Protein AF-A0ABD0PZJ0-F1 (afdb_monomer_lite)

InterPro domains:
  IPR013783 Immunoglobulin-like fold [G3DSA:2.60.40.10] (7-111)
  IPR032350 Nbr1, FW domain [PF16158] (21-98)
  IPR032350 Nbr1, FW domain [cd14947] (11-98)

Structure (mmCIF, N/CA/C/O backbone):
data_AF-A0ABD0PZJ0-F1
#
_entry.id   AF-A0ABD0PZJ0-F1
#
loop_
_atom_site.group_PDB
_atom_site.id
_atom_site.type_symbol
_atom_site.label_atom_id
_atom_site.label_alt_id
_atom_site.label_comp_id
_atom_site.label_asym_id
_atom_site.label_entity_id
_atom_site.label_seq_id
_atom_site.pdbx_PDB_ins_code
_atom_site.Cartn_x
_atom_site.Cartn_y
_atom_site.Cartn_z
_atom_site.occupancy
_atom_site.B_iso_or_equiv
_atom_site.auth_seq_id
_atom_site.auth_comp_id
_atom_site.auth_asym_id
_atom_site.auth_atom_id
_atom_site.pdbx_PDB_model_num
ATOM 1 N N . GLY A 1 1 ? 32.182 6.968 -39.275 1.00 39.25 1 GLY A N 1
ATOM 2 C CA . GLY A 1 1 ? 30.728 6.944 -39.004 1.00 39.25 1 GLY A CA 1
ATOM 3 C C . GLY A 1 1 ? 30.498 7.097 -37.513 1.00 39.25 1 GLY A C 1
ATOM 4 O O . GLY A 1 1 ? 31.386 6.687 -36.767 1.00 39.25 1 GLY A O 1
ATOM 5 N N . PRO A 1 2 ? 29.394 7.706 -37.049 1.00 55.69 2 PRO A N 1
ATOM 6 C CA . PRO A 1 2 ? 29.184 7.863 -35.620 1.00 55.69 2 PRO A CA 1
ATOM 7 C C . PRO A 1 2 ? 28.815 6.502 -35.025 1.00 55.69 2 PRO A C 1
ATOM 9 O O . PRO A 1 2 ? 27.953 5.791 -35.542 1.00 55.69 2 PRO A O 1
ATOM 12 N N . LYS A 1 3 ? 29.519 6.114 -33.960 1.00 43.84 3 LYS A N 1
ATOM 13 C CA . LYS A 1 3 ? 29.190 4.924 -33.179 1.00 43.84 3 LYS A CA 1
ATOM 14 C C . LYS A 1 3 ? 27.848 5.167 -32.498 1.00 43.84 3 LYS A C 1
ATOM 16 O O . LYS A 1 3 ? 27.752 6.013 -31.614 1.00 43.84 3 LYS A O 1
ATOM 21 N N . VAL A 1 4 ? 26.826 4.419 -32.903 1.00 52.38 4 VAL A N 1
ATOM 22 C CA . VAL A 1 4 ? 25.591 4.292 -32.129 1.00 52.38 4 VAL A CA 1
ATOM 23 C C . VAL A 1 4 ? 25.966 3.540 -30.858 1.00 52.38 4 VAL A C 1
ATOM 25 O O . VAL A 1 4 ? 26.135 2.323 -30.861 1.00 52.38 4 VAL A O 1
ATOM 28 N N . SER A 1 5 ? 26.200 4.290 -29.784 1.00 49.22 5 SER A N 1
ATOM 29 C CA . SER A 1 5 ? 26.346 3.720 -28.454 1.00 49.22 5 SER A CA 1
ATOM 30 C C . SER A 1 5 ? 24.977 3.196 -28.046 1.00 49.22 5 SER A C 1
ATOM 32 O O . SER A 1 5 ? 24.091 3.970 -27.690 1.00 49.22 5 SER A O 1
ATOM 34 N N . CYS A 1 6 ? 24.785 1.883 -28.150 1.00 51.50 6 CYS A N 1
ATOM 35 C CA . CYS A 1 6 ? 23.651 1.205 -27.547 1.00 51.50 6 CYS A CA 1
ATOM 36 C C . CYS A 1 6 ? 23.826 1.311 -26.032 1.00 51.50 6 CYS A C 1
ATOM 38 O O . CYS A 1 6 ? 24.522 0.504 -25.420 1.00 51.50 6 CYS A O 1
ATOM 40 N N . SER A 1 7 ? 23.262 2.359 -25.435 1.00 55.94 7 SER A N 1
ATOM 41 C CA . SER A 1 7 ? 23.153 2.469 -23.988 1.00 55.94 7 SER A CA 1
ATOM 42 C C . SER A 1 7 ? 22.344 1.272 -23.508 1.00 55.94 7 SER A C 1
ATOM 44 O O . SER A 1 7 ? 21.137 1.208 -23.739 1.00 55.94 7 SER A O 1
ATOM 46 N N . THR A 1 8 ? 23.009 0.299 -22.889 1.00 57.44 8 THR A N 1
ATOM 47 C CA . THR A 1 8 ? 22.350 -0.801 -22.189 1.00 57.44 8 THR A CA 1
ATOM 48 C C . THR A 1 8 ? 21.434 -0.183 -21.139 1.00 57.44 8 THR A C 1
ATOM 50 O O . THR A 1 8 ? 21.896 0.310 -20.111 1.00 57.44 8 THR A O 1
ATOM 53 N N . LEU A 1 9 ? 20.136 -0.135 -21.434 1.00 66.94 9 LEU A N 1
ATOM 54 C CA . LEU A 1 9 ? 19.111 0.343 -20.518 1.00 66.94 9 LEU A CA 1
ATOM 55 C C . LEU A 1 9 ? 19.038 -0.655 -19.361 1.00 66.94 9 LEU A C 1
ATOM 57 O O . LEU A 1 9 ? 18.393 -1.695 -19.462 1.00 66.94 9 LEU A O 1
ATOM 61 N N . VAL A 1 10 ? 19.758 -0.363 -18.276 1.00 75.19 10 VAL A N 1
ATOM 62 C CA . VAL A 1 10 ? 19.640 -1.114 -17.024 1.00 75.19 10 VAL A CA 1
ATOM 63 C C . VAL A 1 10 ? 18.200 -0.953 -16.536 1.00 75.19 10 VAL A C 1
ATOM 65 O O . VAL A 1 10 ? 17.748 0.189 -16.424 1.00 75.19 10 VAL A O 1
ATOM 68 N N . PRO A 1 11 ? 17.458 -2.041 -16.272 1.00 77.44 11 PRO A N 1
ATOM 69 C CA . PRO A 1 11 ? 16.099 -1.932 -15.767 1.00 77.44 11 PRO A CA 1
ATOM 70 C C . PRO A 1 11 ? 16.068 -1.166 -14.438 1.00 77.44 11 PRO A C 1
ATOM 72 O O . PRO A 1 11 ? 16.741 -1.536 -13.477 1.00 77.44 11 PRO A O 1
ATOM 75 N N . THR A 1 12 ? 15.273 -0.102 -14.386 1.00 85.19 12 THR A N 1
ATOM 76 C CA . THR A 1 12 ? 15.135 0.794 -13.237 1.00 85.19 12 THR A CA 1
ATOM 77 C C . THR A 1 12 ? 13.693 0.754 -12.756 1.00 85.19 12 THR A C 1
ATOM 79 O O . THR A 1 12 ? 12.768 1.097 -13.494 1.00 85.19 12 THR A O 1
ATOM 82 N N . MET A 1 13 ? 13.510 0.351 -11.499 1.00 87.88 13 MET A N 1
ATOM 83 C CA . MET A 1 13 ? 12.212 0.213 -10.838 1.00 87.88 13 MET A CA 1
ATOM 84 C C . MET A 1 13 ? 12.033 1.312 -9.792 1.00 87.88 13 MET A C 1
ATOM 86 O O . MET A 1 13 ? 12.205 1.077 -8.594 1.00 87.88 13 MET A O 1
ATOM 90 N N . THR A 1 14 ? 11.693 2.518 -10.243 1.00 91.38 14 THR A N 1
ATOM 91 C CA . THR A 1 14 ? 11.494 3.683 -9.371 1.00 91.38 14 THR A CA 1
ATOM 92 C C . THR A 1 14 ? 10.107 4.295 -9.538 1.00 91.38 14 THR A C 1
ATOM 94 O O . THR A 1 14 ? 9.510 4.271 -10.617 1.00 91.38 14 THR A O 1
ATOM 97 N N . ALA A 1 15 ? 9.599 4.868 -8.454 1.00 90.81 15 ALA A N 1
ATOM 98 C CA . ALA A 1 15 ? 8.370 5.641 -8.421 1.00 90.81 15 ALA A CA 1
ATOM 99 C C . ALA A 1 15 ? 8.586 6.939 -7.642 1.00 90.81 15 ALA A C 1
ATOM 101 O O . ALA A 1 15 ? 9.390 6.984 -6.715 1.00 90.81 15 ALA A O 1
ATOM 102 N N . LEU A 1 16 ? 7.829 7.974 -7.981 1.00 91.56 16 LEU A N 1
ATOM 103 C CA . LEU A 1 16 ? 7.704 9.200 -7.202 1.00 91.56 16 LEU A CA 1
ATOM 104 C C . LEU A 1 16 ? 6.351 9.184 -6.486 1.00 91.56 16 LEU A C 1
ATOM 106 O O . LEU A 1 16 ? 5.318 9.013 -7.137 1.00 91.56 16 LEU A O 1
ATOM 110 N N . PHE A 1 17 ? 6.352 9.348 -5.166 1.00 90.69 17 PHE A N 1
ATOM 111 C CA . PHE A 1 17 ? 5.133 9.582 -4.394 1.00 90.69 17 PHE A CA 1
ATOM 112 C C . PHE A 1 17 ? 4.620 10.998 -4.667 1.00 90.69 17 PHE A C 1
ATOM 114 O O . PHE A 1 17 ? 5.416 11.929 -4.696 1.00 90.69 17 PHE A O 1
ATOM 121 N N . LEU A 1 18 ? 3.320 11.155 -4.911 1.00 90.00 18 LEU A N 1
ATOM 122 C CA . LEU A 1 18 ? 2.719 12.443 -5.255 1.00 90.00 18 LEU A CA 1
ATOM 123 C C . LEU A 1 18 ? 1.739 12.940 -4.194 1.00 90.00 18 LEU A C 1
ATOM 125 O O . LEU A 1 18 ? 1.761 14.130 -3.903 1.00 90.00 18 LEU A O 1
ATOM 129 N N . ASP A 1 19 ? 0.856 12.079 -3.676 1.00 90.00 19 ASP A N 1
ATOM 130 C CA . ASP A 1 19 ? -0.249 12.490 -2.793 1.00 90.00 19 ASP A CA 1
ATOM 131 C C . ASP A 1 19 ? -0.953 11.295 -2.108 1.00 90.00 19 ASP A C 1
ATOM 133 O O . ASP A 1 19 ? -0.797 10.154 -2.550 1.00 90.00 19 ASP A O 1
ATOM 137 N N . GLU A 1 20 ? -1.780 11.544 -1.086 1.00 90.50 20 GLU A N 1
ATOM 138 C CA . GLU A 1 20 ? -2.639 10.564 -0.391 1.00 90.50 20 GLU A CA 1
ATOM 139 C C . GLU A 1 20 ? -3.887 11.214 0.250 1.00 90.50 20 GLU A C 1
ATOM 141 O O . GLU A 1 20 ? -3.867 12.390 0.591 1.00 90.50 20 GLU A O 1
ATOM 146 N N . ASN A 1 21 ? -4.987 10.468 0.451 1.00 88.38 21 ASN A N 1
ATOM 147 C CA . ASN A 1 21 ? -6.236 11.0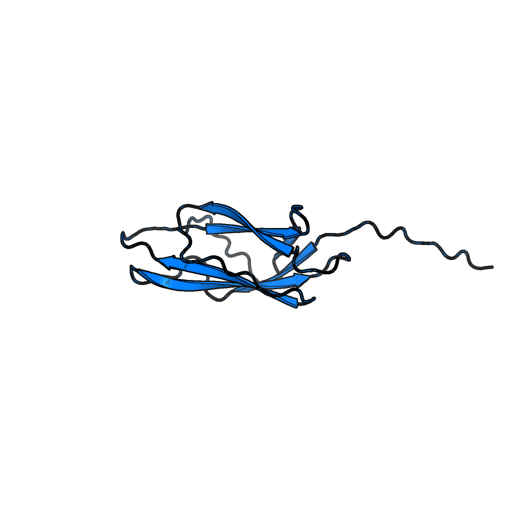32 1.015 1.00 88.38 21 ASN A CA 1
ATOM 148 C C . ASN A 1 21 ? -6.369 11.042 2.537 1.00 88.38 21 ASN A C 1
ATOM 150 O O . ASN A 1 21 ? -7.198 11.781 3.059 1.00 88.38 21 ASN A O 1
ATOM 154 N N . LEU A 1 22 ? -5.661 10.169 3.245 1.00 88.56 22 LEU A N 1
ATOM 155 C CA . LEU A 1 22 ? -5.818 10.004 4.691 1.00 88.56 22 LEU A CA 1
ATOM 156 C C . LEU A 1 22 ? -4.449 10.173 5.333 1.00 88.56 22 LEU A C 1
ATOM 158 O O . LEU A 1 22 ? -3.760 9.167 5.491 1.00 88.56 22 LEU A O 1
ATOM 162 N N . PRO A 1 23 ? -4.011 11.403 5.638 1.00 87.31 23 PRO A N 1
ATOM 163 C CA . PRO A 1 23 ? -2.720 11.630 6.271 1.00 87.31 23 PRO A CA 1
ATOM 164 C C . PRO A 1 23 ? -2.573 10.844 7.575 1.00 87.31 23 PRO A C 1
ATOM 166 O O . PRO A 1 23 ? -3.560 10.481 8.227 1.00 87.31 23 PRO A O 1
ATOM 169 N N . ASP A 1 24 ? -1.330 10.604 7.971 1.00 83.88 24 ASP A N 1
ATOM 170 C CA . ASP A 1 24 ? -1.037 9.918 9.223 1.00 83.88 24 ASP A CA 1
ATOM 171 C C . ASP A 1 24 ? -1.686 10.633 10.421 1.00 83.88 24 ASP A C 1
ATOM 173 O O . ASP A 1 24 ? -1.673 11.861 10.523 1.00 83.88 24 ASP A O 1
ATOM 177 N N . GLY A 1 25 ? -2.284 9.850 11.325 1.00 83.06 25 GLY A N 1
ATOM 178 C CA . GLY A 1 25 ? -3.026 10.362 12.482 1.00 83.06 25 GLY A CA 1
ATOM 179 C C . GLY A 1 25 ? -4.485 10.748 12.209 1.00 83.06 25 GLY A C 1
ATOM 180 O O . GLY A 1 25 ? -5.126 11.323 13.086 1.00 83.06 25 GLY A O 1
ATOM 181 N N . THR A 1 26 ? -5.033 10.440 11.027 1.00 88.69 26 THR A N 1
ATOM 182 C CA . THR A 1 26 ? -6.467 10.638 10.753 1.00 88.69 26 THR A CA 1
ATOM 183 C C . THR A 1 26 ? -7.332 9.823 11.723 1.00 88.69 26 THR A C 1
ATOM 185 O O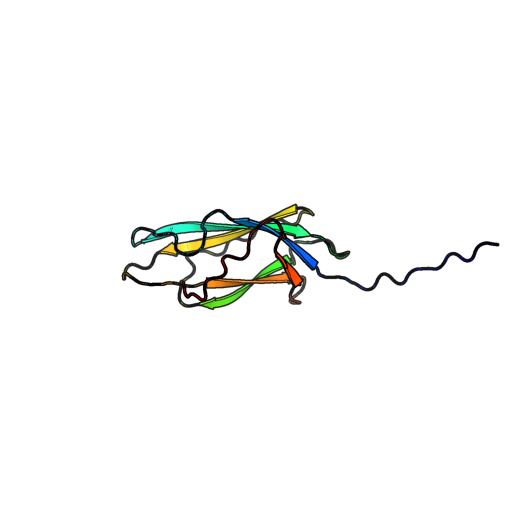 . THR A 1 26 ? -7.224 8.599 11.778 1.00 88.69 26 THR A O 1
ATOM 188 N N . CYS A 1 27 ? -8.231 10.495 12.448 1.00 91.19 27 CYS A N 1
ATOM 189 C CA . CYS A 1 27 ? -9.213 9.850 13.319 1.00 91.19 27 CYS A CA 1
ATOM 190 C C . CYS A 1 27 ? -10.414 9.348 12.507 1.00 91.19 27 CYS A C 1
ATOM 192 O O . CYS A 1 27 ? -10.997 10.102 11.728 1.00 91.19 27 CYS A O 1
ATOM 194 N N . LEU A 1 28 ? -10.810 8.093 12.723 1.00 91.12 28 LEU A N 1
ATOM 195 C CA . LEU A 1 28 ? -11.975 7.471 12.093 1.00 91.12 28 LEU A CA 1
ATOM 196 C C . LEU A 1 28 ? -12.873 6.855 13.164 1.00 91.12 28 LEU A C 1
ATOM 198 O O . LEU A 1 28 ? -12.382 6.357 14.176 1.00 91.12 28 LEU A O 1
ATOM 202 N N . GLU A 1 29 ? -14.183 6.858 12.927 1.00 93.06 29 GLU A N 1
ATOM 203 C CA . GLU A 1 29 ? -15.127 6.200 13.830 1.00 93.06 29 GLU A CA 1
ATOM 204 C C . GLU A 1 29 ? -14.972 4.667 13.772 1.00 93.06 29 GLU A C 1
ATOM 206 O O . GLU A 1 29 ? -14.683 4.117 12.697 1.00 93.06 29 GLU A O 1
ATOM 211 N N . PRO A 1 30 ? -15.196 3.946 14.886 1.00 92.19 30 PRO A N 1
ATOM 212 C CA . PRO A 1 30 ? -15.140 2.487 14.910 1.00 92.19 30 PRO A CA 1
ATOM 213 C C . PRO A 1 30 ? -16.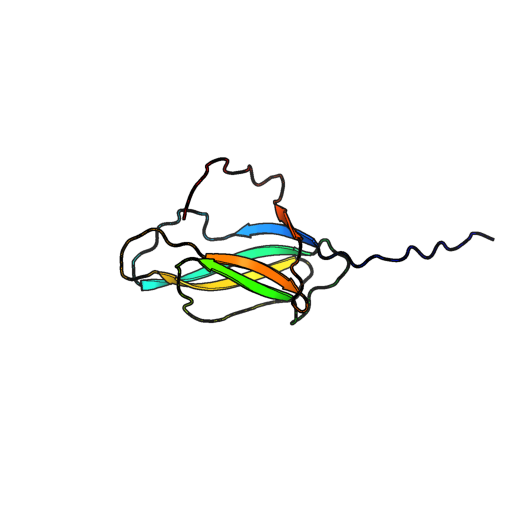053 1.837 13.858 1.00 92.19 30 PRO A C 1
ATOM 215 O O . PRO A 1 30 ? -17.208 2.219 13.692 1.00 92.19 30 PRO A O 1
ATOM 218 N N . GLY A 1 31 ? -15.548 0.835 13.133 1.00 88.75 31 GLY A N 1
ATOM 219 C CA . GLY A 1 31 ? -16.298 0.128 12.085 1.00 88.75 31 GLY A CA 1
ATOM 220 C C . GLY A 1 31 ? -16.399 0.859 10.738 1.00 88.75 31 GLY A C 1
ATOM 221 O O . GLY A 1 31 ? -16.949 0.300 9.784 1.00 88.75 31 GLY A O 1
ATOM 222 N N . THR A 1 32 ? -15.847 2.073 10.620 1.00 90.81 32 THR A N 1
ATOM 223 C CA . THR A 1 32 ? -15.838 2.841 9.365 1.00 90.81 32 THR A CA 1
ATOM 224 C C . THR A 1 32 ? -15.149 2.062 8.251 1.00 90.81 32 THR A C 1
ATOM 226 O O . THR A 1 32 ? -13.993 1.660 8.380 1.00 90.81 32 THR A O 1
ATOM 229 N N . LYS A 1 33 ? -15.830 1.887 7.116 1.00 91.00 33 LYS A N 1
ATOM 230 C CA . LYS A 1 33 ? -15.214 1.383 5.882 1.00 91.00 33 LYS A CA 1
ATOM 231 C C . LYS A 1 33 ? -14.574 2.546 5.140 1.00 91.00 33 LYS A C 1
ATOM 233 O O . LYS A 1 33 ? -15.241 3.545 4.884 1.00 91.00 33 LYS A O 1
ATOM 238 N N . PHE A 1 34 ? -13.311 2.411 4.761 1.00 88.19 34 PHE A N 1
ATOM 239 C CA . PHE A 1 34 ? -12.597 3.463 4.043 1.00 88.19 34 PHE A CA 1
ATOM 240 C C . PHE A 1 34 ? -11.626 2.895 3.012 1.00 88.19 34 PHE A C 1
ATOM 242 O O . PHE A 1 34 ? -11.208 1.739 3.087 1.00 88.19 34 PHE A O 1
ATOM 249 N N . ILE A 1 35 ? -11.258 3.725 2.037 1.00 90.00 35 ILE A N 1
ATOM 250 C CA . ILE A 1 35 ? -10.247 3.408 1.029 1.00 90.00 35 ILE A CA 1
ATOM 251 C C . ILE A 1 35 ? -9.063 4.336 1.264 1.00 90.00 35 ILE A C 1
ATOM 253 O O . ILE A 1 35 ? -9.197 5.550 1.123 1.00 90.00 35 ILE A O 1
ATOM 257 N N . LYS A 1 36 ? -7.903 3.773 1.597 1.00 89.50 36 LYS A N 1
ATOM 258 C CA . LYS A 1 36 ? -6.635 4.507 1.588 1.00 89.50 36 LYS A CA 1
ATOM 259 C C . LYS A 1 36 ? -6.085 4.471 0.171 1.00 89.50 36 LYS A C 1
ATOM 261 O O . LYS A 1 36 ? -6.037 3.395 -0.427 1.00 89.50 36 LYS A O 1
ATOM 266 N N . TYR A 1 37 ? -5.651 5.611 -0.353 1.00 87.94 37 TYR A N 1
ATOM 267 C CA . TYR A 1 37 ? -4.928 5.653 -1.616 1.00 87.94 37 TYR A CA 1
ATOM 268 C C . TYR A 1 37 ? -3.614 6.411 -1.513 1.00 87.94 37 TYR A C 1
ATOM 270 O O . TYR A 1 37 ? -3.450 7.307 -0.689 1.00 87.94 37 TYR A O 1
ATOM 278 N N . TRP A 1 38 ? -2.720 6.080 -2.438 1.00 89.25 38 TRP A N 1
ATOM 279 C CA . TRP A 1 38 ? -1.498 6.808 -2.721 1.00 89.25 38 TRP A CA 1
ATOM 280 C C . TRP A 1 38 ? -1.427 7.076 -4.220 1.00 89.25 38 TRP A C 1
ATOM 282 O O . TRP A 1 38 ? -1.543 6.166 -5.046 1.00 89.25 38 TRP A O 1
ATOM 292 N N . LYS A 1 39 ? -1.226 8.335 -4.584 1.00 89.38 39 LYS A N 1
ATOM 293 C CA . LYS A 1 39 ? -0.949 8.753 -5.952 1.00 89.38 39 LYS A CA 1
ATOM 294 C C . LYS A 1 39 ? 0.551 8.655 -6.177 1.00 89.38 39 LYS A C 1
ATOM 296 O O . LYS A 1 39 ? 1.336 9.234 -5.429 1.00 89.38 39 LYS A O 1
ATOM 301 N N . MET A 1 40 ? 0.955 7.921 -7.204 1.00 90.00 40 MET A N 1
ATOM 302 C CA . MET A 1 40 ? 2.360 7.703 -7.532 1.00 90.00 40 MET A CA 1
ATOM 303 C C . MET A 1 40 ? 2.594 7.859 -9.035 1.00 90.00 40 MET A C 1
ATOM 305 O O . MET A 1 40 ? 1.709 7.608 -9.855 1.00 90.00 40 MET A O 1
ATOM 309 N N . ARG A 1 41 ? 3.810 8.253 -9.410 1.00 89.75 41 ARG A N 1
ATOM 310 C CA . ARG A 1 41 ? 4.273 8.330 -10.799 1.00 89.75 41 ARG A CA 1
ATOM 311 C C . ARG A 1 41 ? 5.397 7.339 -11.031 1.00 89.75 41 ARG A C 1
ATOM 313 O O . ARG A 1 41 ? 6.361 7.327 -10.274 1.00 89.75 41 ARG A O 1
ATOM 320 N N . ASN A 1 42 ? 5.309 6.561 -12.100 1.00 91.06 42 ASN A N 1
ATOM 321 C CA . ASN A 1 42 ? 6.418 5.741 -12.557 1.00 91.06 42 ASN A CA 1
ATOM 322 C C . ASN A 1 42 ? 7.524 6.648 -13.114 1.00 91.06 42 ASN A C 1
ATOM 324 O O . ASN A 1 42 ? 7.298 7.409 -14.057 1.00 91.06 42 ASN A O 1
ATOM 328 N N . THR A 1 43 ? 8.706 6.580 -12.510 1.00 90.94 43 THR A N 1
ATOM 329 C CA . THR A 1 43 ? 9.912 7.298 -12.953 1.00 90.94 43 THR A CA 1
ATOM 330 C C . THR A 1 43 ? 10.990 6.346 -13.465 1.00 90.94 43 THR A C 1
ATOM 332 O O . THR A 1 43 ? 12.063 6.792 -13.862 1.00 90.94 43 THR A O 1
ATOM 335 N N . GLY A 1 44 ? 10.711 5.041 -13.439 1.00 88.75 44 GLY A N 1
ATOM 336 C CA . GLY A 1 44 ? 11.564 4.001 -13.981 1.00 88.75 44 GLY A CA 1
ATOM 337 C C . GLY A 1 44 ? 11.387 3.825 -15.487 1.00 88.75 44 GLY A C 1
ATOM 338 O O . GLY A 1 44 ? 10.608 4.517 -16.142 1.00 88.75 44 GLY A O 1
ATOM 339 N N . ASN A 1 45 ? 12.112 2.853 -16.033 1.00 87.88 45 ASN A N 1
ATOM 340 C CA . ASN A 1 45 ? 12.012 2.461 -17.443 1.00 87.88 45 ASN A CA 1
ATOM 341 C C . ASN A 1 45 ? 11.218 1.158 -17.649 1.00 87.88 45 ASN A C 1
ATOM 343 O O . ASN A 1 45 ? 11.015 0.746 -18.788 1.00 87.88 45 ASN A O 1
ATOM 347 N N . ILE A 1 46 ? 10.748 0.531 -16.564 1.00 87.75 46 ILE A N 1
ATOM 348 C CA . ILE A 1 46 ? 9.822 -0.603 -16.608 1.00 87.75 46 ILE A CA 1
ATOM 349 C C . ILE A 1 46 ? 8.401 -0.069 -16.453 1.00 87.75 46 ILE A C 1
ATOM 351 O O . ILE A 1 46 ? 8.040 0.444 -15.390 1.00 87.75 46 ILE A O 1
ATOM 355 N N . SER A 1 47 ? 7.586 -0.196 -17.498 1.00 87.31 47 SER A N 1
ATOM 356 C CA . SER A 1 47 ? 6.168 0.167 -17.446 1.00 87.31 47 SER A CA 1
ATOM 357 C C . SER A 1 47 ? 5.430 -0.643 -16.386 1.00 87.31 47 SER A C 1
ATOM 359 O O . SER A 1 47 ? 5.644 -1.845 -16.233 1.00 87.31 47 SER A O 1
ATOM 361 N N . TRP A 1 48 ? 4.526 0.009 -15.658 1.00 87.38 48 TRP A N 1
ATOM 362 C CA . TRP A 1 48 ? 3.640 -0.708 -14.752 1.00 87.38 48 TRP A CA 1
ATOM 363 C C . TRP A 1 48 ? 2.607 -1.487 -15.560 1.00 87.38 48 TRP A C 1
ATOM 365 O O . TRP A 1 48 ? 2.099 -0.996 -16.563 1.00 87.38 48 TRP A O 1
ATOM 375 N N . THR A 1 49 ? 2.306 -2.700 -15.111 1.00 85.19 49 THR A N 1
ATOM 376 C CA . THR A 1 49 ? 1.311 -3.600 -15.708 1.00 85.19 49 THR A CA 1
ATOM 377 C C . THR A 1 49 ? 0.391 -4.120 -14.604 1.00 85.19 49 THR A C 1
ATOM 379 O O . THR A 1 49 ? 0.516 -3.723 -13.443 1.00 85.19 49 THR A O 1
ATOM 382 N N . SER A 1 50 ? 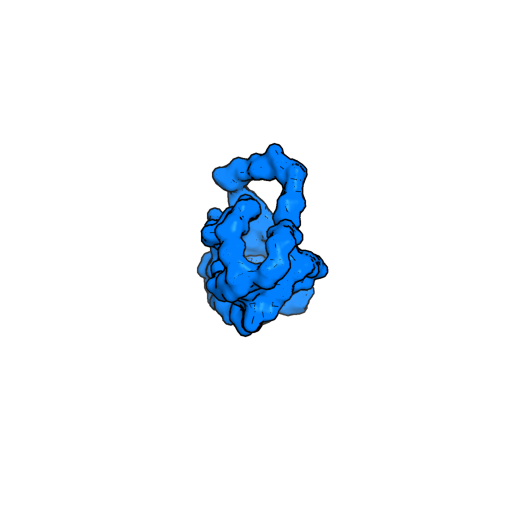-0.500 -5.059 -14.927 1.00 83.06 50 SER A N 1
ATOM 383 C CA . SER A 1 50 ? -1.273 -5.814 -13.932 1.00 83.06 50 SER A CA 1
ATOM 384 C C . SER A 1 50 ? -0.410 -6.542 -12.889 1.00 83.06 50 SER A C 1
ATOM 386 O O . SER A 1 50 ? -0.930 -6.963 -11.855 1.00 83.06 50 SER A O 1
ATOM 388 N N . ASP A 1 51 ? 0.898 -6.685 -13.123 1.00 85.12 51 ASP A N 1
ATOM 389 C CA . ASP A 1 51 ? 1.850 -7.275 -12.178 1.00 85.12 51 ASP A CA 1
ATOM 390 C C . ASP A 1 51 ? 2.412 -6.272 -11.165 1.00 85.12 51 ASP A C 1
ATOM 392 O O . ASP A 1 51 ? 3.078 -6.679 -10.209 1.00 85.12 51 ASP A O 1
ATOM 396 N N . THR A 1 52 ? 2.119 -4.977 -11.331 1.00 86.19 52 THR A N 1
ATOM 397 C CA . THR A 1 52 ? 2.428 -3.938 -10.346 1.00 86.19 52 THR A CA 1
ATOM 398 C C . THR A 1 52 ? 1.356 -3.908 -9.257 1.00 86.19 52 THR A C 1
ATOM 400 O O . THR A 1 52 ? 0.192 -3.614 -9.514 1.00 86.19 52 THR A O 1
ATOM 403 N N . LYS A 1 53 ? 1.741 -4.231 -8.021 1.00 84.88 53 LYS A N 1
ATOM 404 C CA . LYS A 1 53 ? 0.837 -4.473 -6.889 1.00 84.88 53 LYS A CA 1
ATOM 405 C C . LYS A 1 53 ? 1.389 -3.859 -5.606 1.00 84.88 53 LYS A C 1
ATOM 407 O O . LYS A 1 53 ? 2.601 -3.818 -5.400 1.00 84.88 53 LYS A O 1
ATOM 412 N N . LEU A 1 54 ? 0.500 -3.456 -4.699 1.00 86.38 54 LEU A N 1
ATOM 413 C CA . LEU A 1 54 ? 0.869 -3.194 -3.308 1.00 86.38 54 LEU A CA 1
ATOM 414 C C . LEU A 1 54 ? 1.063 -4.524 -2.563 1.00 86.38 54 LEU A C 1
ATOM 416 O O . LEU A 1 54 ? 0.198 -5.404 -2.592 1.00 86.38 54 LEU A O 1
ATOM 420 N N . LYS A 1 55 ? 2.210 -4.664 -1.898 1.00 86.19 55 LYS A N 1
ATOM 421 C CA . LYS A 1 55 ? 2.531 -5.752 -0.972 1.00 86.19 55 LYS A CA 1
ATOM 422 C C . LYS A 1 55 ? 2.441 -5.241 0.459 1.00 86.19 55 LYS A C 1
ATOM 424 O O . LYS A 1 55 ? 3.101 -4.260 0.797 1.00 86.19 55 LYS A O 1
ATOM 429 N N . PHE A 1 56 ? 1.644 -5.921 1.275 1.00 87.25 56 PHE A N 1
ATOM 430 C CA . PHE A 1 56 ? 1.615 -5.700 2.716 1.00 87.25 56 PHE A CA 1
ATOM 431 C C . PHE A 1 56 ? 2.973 -6.073 3.314 1.00 87.25 56 PHE A C 1
ATOM 433 O O . PHE A 1 56 ? 3.546 -7.099 2.944 1.00 87.25 56 PHE A O 1
ATOM 440 N N . MET A 1 57 ? 3.474 -5.233 4.214 1.00 86.62 57 MET A N 1
ATOM 441 C CA . MET A 1 57 ? 4.746 -5.442 4.898 1.00 86.62 57 MET A CA 1
ATOM 442 C C . MET A 1 57 ? 4.515 -5.845 6.351 1.00 86.62 57 MET A C 1
ATOM 444 O O . MET A 1 57 ? 5.005 -6.884 6.779 1.00 86.62 57 MET A O 1
ATOM 448 N N . TRP A 1 58 ? 3.789 -5.013 7.097 1.00 87.62 58 TRP A N 1
ATOM 449 C CA . TRP A 1 58 ? 3.476 -5.203 8.512 1.00 87.62 58 TRP A CA 1
ATOM 450 C C . TRP A 1 58 ? 2.420 -4.182 8.963 1.00 87.62 58 TRP A C 1
ATOM 452 O O . TRP A 1 58 ? 2.131 -3.218 8.250 1.00 87.62 58 TRP A O 1
ATOM 462 N N . GLY A 1 59 ? 1.840 -4.397 10.142 1.00 87.88 59 GLY A N 1
ATOM 463 C CA . GLY A 1 59 ? 0.815 -3.536 10.732 1.00 87.88 59 GLY A CA 1
ATOM 464 C C . GLY A 1 59 ? -0.253 -4.344 11.464 1.00 87.88 59 GLY A C 1
ATOM 465 O O . GLY A 1 59 ? -0.322 -5.565 11.318 1.00 87.88 59 GLY A O 1
ATOM 466 N N . ASN A 1 60 ? -1.072 -3.660 12.256 1.00 87.56 60 ASN A N 1
ATOM 467 C CA . ASN A 1 60 ? -2.167 -4.241 13.044 1.00 87.56 60 ASN A CA 1
ATOM 468 C C . ASN A 1 60 ? -3.564 -3.891 12.494 1.00 87.56 60 ASN A C 1
ATOM 470 O O . ASN A 1 60 ? -4.558 -4.392 13.013 1.00 87.56 60 ASN A O 1
ATOM 474 N N . LEU A 1 61 ? -3.660 -3.057 11.453 1.00 86.56 61 LEU A N 1
ATOM 475 C CA . LEU A 1 61 ? -4.924 -2.758 10.783 1.00 86.56 61 LEU A CA 1
ATOM 476 C C . LEU A 1 61 ? -5.332 -3.902 9.842 1.00 86.56 61 LEU A C 1
ATOM 478 O O . LEU A 1 61 ? -4.579 -4.280 8.938 1.00 86.56 61 LEU A O 1
ATOM 482 N N . THR A 1 62 ? -6.540 -4.430 10.027 1.00 76.44 62 THR A N 1
ATOM 483 C CA . THR A 1 62 ? -7.073 -5.539 9.230 1.00 76.44 62 THR A CA 1
ATOM 484 C C . THR A 1 62 ? -7.688 -5.062 7.912 1.00 76.44 62 THR A C 1
ATOM 486 O O . THR A 1 62 ? -8.255 -3.976 7.798 1.00 76.44 62 THR A O 1
ATOM 489 N N . LEU A 1 63 ? -7.559 -5.892 6.875 1.00 75.44 63 LEU A N 1
ATOM 490 C CA . LEU A 1 63 ? -8.100 -5.610 5.546 1.00 75.44 63 LEU A CA 1
ATOM 491 C C . LEU A 1 63 ? -9.611 -5.839 5.507 1.00 75.44 63 LEU A C 1
ATOM 493 O O . LEU A 1 63 ? -10.090 -6.885 5.939 1.00 75.44 63 LEU A O 1
ATOM 497 N N . GLY A 1 64 ? -10.346 -4.884 4.933 1.00 59.19 64 GLY A N 1
ATOM 498 C CA . GLY A 1 64 ? -11.791 -5.005 4.724 1.00 59.19 64 GLY A CA 1
ATOM 499 C C . GLY A 1 64 ? -12.165 -5.742 3.442 1.00 59.19 64 GLY A C 1
ATOM 500 O O . GLY A 1 64 ? -13.184 -6.423 3.386 1.00 59.19 64 GLY A O 1
ATOM 501 N N . SER A 1 65 ? -11.344 -5.581 2.402 1.00 54.47 65 SER A N 1
ATOM 502 C CA . SER A 1 65 ? -11.460 -6.224 1.091 1.00 54.47 65 SER A CA 1
ATOM 503 C C . SER A 1 65 ? -10.188 -5.933 0.281 1.00 54.47 65 SER A C 1
ATOM 505 O O . SER A 1 65 ? -9.481 -4.960 0.549 1.00 54.47 65 SER A O 1
ATOM 507 N N . ARG A 1 66 ? -9.872 -6.766 -0.714 1.00 56.78 66 ARG A N 1
ATOM 508 C CA . ARG A 1 66 ? -8.707 -6.582 -1.589 1.00 56.78 66 ARG A CA 1
ATOM 509 C C . ARG A 1 66 ? -9.144 -5.876 -2.866 1.00 56.78 66 ARG A C 1
ATOM 511 O O . ARG A 1 66 ? -9.731 -6.529 -3.718 1.00 56.78 66 ARG A O 1
ATOM 518 N N . GLU A 1 67 ? -8.783 -4.609 -3.057 1.00 52.44 67 GLU A N 1
ATOM 519 C CA . GLU A 1 67 ? -8.878 -4.001 -4.391 1.00 52.44 67 GLU A CA 1
ATOM 520 C C . GLU A 1 67 ? -7.595 -3.282 -4.809 1.00 52.44 67 GLU A C 1
ATOM 522 O O . GLU A 1 67 ? -7.016 -2.511 -4.056 1.00 52.44 67 GLU A O 1
ATOM 527 N N . GLN A 1 68 ? -7.160 -3.625 -6.026 1.00 61.81 68 GLN A N 1
ATOM 528 C CA . GLN A 1 68 ? -6.000 -3.153 -6.783 1.00 61.81 68 GLN A CA 1
ATOM 529 C C . GLN A 1 68 ? -6.510 -2.504 -8.069 1.00 61.81 68 GLN A C 1
ATOM 531 O O . GLN A 1 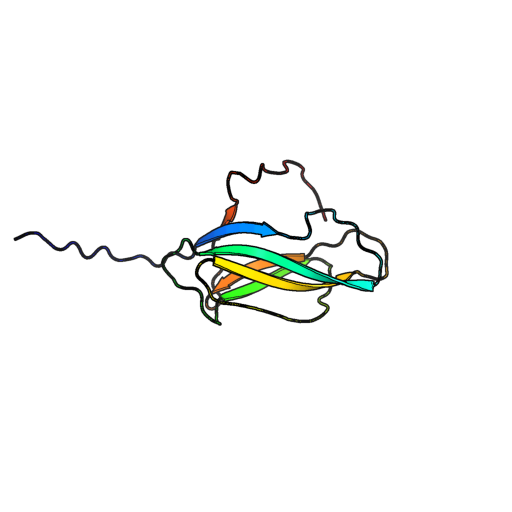68 ? -7.232 -3.184 -8.791 1.00 61.81 68 GLN A O 1
ATOM 536 N N . LYS A 1 69 ? -6.077 -1.286 -8.412 1.00 57.59 69 LYS A N 1
ATOM 537 C CA . LYS A 1 69 ? -6.178 -0.670 -9.760 1.00 57.59 69 LYS A CA 1
ATOM 538 C C . LYS A 1 69 ? -5.106 0.424 -9.887 1.00 57.59 69 LYS A C 1
ATOM 540 O O . LYS A 1 69 ? -4.595 0.837 -8.855 1.00 57.59 69 LYS A O 1
ATOM 545 N N . GLU A 1 70 ? -4.675 0.950 -11.036 1.00 57.94 70 GLU A N 1
ATOM 546 C CA . GLU A 1 70 ? -4.661 0.552 -12.459 1.00 57.94 70 GLU A CA 1
ATOM 547 C C . GLU A 1 70 ? -3.238 0.864 -12.988 1.00 57.94 70 GLU A C 1
ATOM 549 O O . GLU A 1 70 ? -2.610 1.819 -12.513 1.00 57.94 70 GLU A O 1
ATOM 554 N N . PRO A 1 71 ? -2.701 0.105 -13.961 1.00 49.34 71 PRO A N 1
ATOM 555 C CA . PRO A 1 71 ? -1.384 0.370 -14.526 1.00 49.34 71 PRO A CA 1
ATOM 556 C C . PRO A 1 71 ? -1.418 1.544 -15.513 1.00 49.34 71 PRO A C 1
ATOM 558 O O . PRO A 1 71 ? -1.790 1.405 -16.673 1.00 49.34 71 PRO A O 1
ATOM 561 N N . GLY A 1 72 ? -0.976 2.707 -15.043 1.00 58.28 72 GLY A N 1
ATOM 562 C CA . GLY A 1 72 ? -0.648 3.875 -15.859 1.00 58.28 72 GLY A CA 1
ATOM 563 C C . GLY A 1 72 ? 0.697 4.470 -15.438 1.00 58.28 72 GLY A C 1
ATOM 564 O O . GLY A 1 72 ? 1.258 4.106 -14.406 1.00 58.28 72 GLY A O 1
ATOM 565 N N . GLN A 1 73 ? 1.240 5.399 -16.227 1.00 64.25 73 GLN A N 1
ATOM 566 C CA . GLN A 1 73 ? 2.518 6.061 -15.914 1.00 64.25 73 GLN A CA 1
ATOM 567 C C . GLN A 1 73 ? 2.401 7.040 -14.728 1.00 64.25 73 GLN A C 1
ATOM 569 O O . GLN A 1 73 ? 3.379 7.307 -14.032 1.00 64.25 73 GLN A O 1
ATOM 574 N N . VAL A 1 74 ? 1.186 7.519 -14.458 1.00 76.00 74 VAL A N 1
ATOM 575 C CA . VAL A 1 74 ? 0.746 8.094 -13.183 1.00 76.00 74 VAL A CA 1
ATOM 576 C C . VAL A 1 74 ? -0.491 7.309 -12.771 1.00 76.00 74 VAL A C 1
ATOM 578 O O . VAL A 1 74 ? -1.427 7.199 -13.561 1.00 76.00 74 VAL A O 1
ATOM 581 N N . GLY A 1 75 ? -0.486 6.748 -11.567 1.00 82.00 75 GLY A N 1
ATOM 582 C CA . GLY A 1 75 ? -1.551 5.875 -11.084 1.00 82.00 75 GLY A CA 1
ATOM 583 C C . GLY A 1 75 ? -1.900 6.153 -9.629 1.00 82.00 75 GLY A C 1
ATOM 584 O O . GLY A 1 75 ? -1.085 6.663 -8.858 1.00 82.00 75 GLY A O 1
ATOM 585 N N . VAL A 1 76 ? -3.132 5.816 -9.262 1.00 83.69 76 VAL A N 1
ATOM 586 C CA . VAL A 1 76 ? -3.593 5.791 -7.873 1.00 83.69 76 VAL A CA 1
ATOM 587 C C . VAL A 1 76 ? -3.624 4.335 -7.445 1.00 83.69 76 VAL A C 1
ATOM 589 O O . VAL A 1 76 ? -4.382 3.561 -8.016 1.00 83.69 76 VAL A O 1
ATOM 592 N N . VAL A 1 77 ? -2.801 3.968 -6.465 1.00 84.88 77 VAL A N 1
ATOM 593 C CA . VAL A 1 77 ? -2.853 2.649 -5.826 1.00 84.88 77 VAL A CA 1
ATOM 594 C C . VAL A 1 77 ? -3.643 2.764 -4.533 1.00 84.88 77 VAL A C 1
ATOM 596 O O . VAL A 1 77 ? -3.446 3.710 -3.774 1.00 84.88 77 VAL A O 1
ATOM 599 N N . SER A 1 78 ? -4.546 1.825 -4.276 1.00 86.19 78 SER A N 1
ATOM 600 C CA . SER A 1 78 ? -5.449 1.894 -3.129 1.00 86.19 78 SER A CA 1
ATOM 601 C C . SER A 1 78 ? -5.599 0.557 -2.415 1.00 86.19 78 SER A C 1
ATOM 603 O O . SER A 1 78 ? -5.228 -0.490 -2.943 1.00 86.19 78 SER A O 1
ATOM 605 N N . VAL A 1 79 ? -6.093 0.616 -1.177 1.00 85.75 79 VAL A N 1
ATOM 606 C CA . VAL A 1 79 ? -6.450 -0.537 -0.345 1.00 85.75 79 VAL A CA 1
ATOM 607 C C . VAL A 1 79 ? -7.701 -0.189 0.464 1.00 85.75 79 VAL A C 1
ATOM 609 O O . VAL A 1 79 ? -7.809 0.913 1.008 1.00 85.75 79 VAL A O 1
ATOM 612 N N . ALA A 1 80 ? -8.646 -1.127 0.550 1.00 89.25 80 ALA A N 1
ATOM 613 C CA . ALA A 1 80 ? -9.859 -0.981 1.346 1.00 89.25 80 ALA A CA 1
ATOM 614 C C . ALA A 1 80 ? -9.677 -1.561 2.760 1.00 89.25 80 ALA A C 1
ATOM 616 O O . ALA A 1 80 ? -9.246 -2.704 2.943 1.00 89.25 80 ALA A O 1
ATOM 617 N N . PHE A 1 81 ? -10.067 -0.781 3.763 1.00 88.25 81 PHE A N 1
ATOM 618 C CA . PHE A 1 81 ? -9.933 -1.096 5.181 1.00 88.25 81 PHE A CA 1
ATOM 619 C C . PHE A 1 81 ? -11.266 -0.956 5.916 1.00 88.25 81 PHE A C 1
ATOM 621 O O . PHE A 1 81 ? -12.202 -0.307 5.438 1.00 88.25 81 PHE A O 1
ATOM 628 N N . VAL A 1 82 ? -11.327 -1.560 7.102 1.00 88.81 82 VAL A N 1
ATOM 629 C CA . VAL A 1 82 ? -12.365 -1.296 8.103 1.00 88.81 82 VAL A CA 1
ATOM 630 C C . VAL A 1 82 ? -11.671 -0.843 9.381 1.00 88.81 82 VAL A C 1
ATOM 632 O O . VAL A 1 82 ? -10.764 -1.524 9.856 1.00 88.81 82 VAL A O 1
ATOM 635 N N . ALA A 1 83 ? -12.080 0.300 9.929 1.00 91.50 83 ALA A N 1
ATOM 636 C CA . ALA A 1 83 ? -11.597 0.777 11.216 1.00 91.50 83 ALA A CA 1
ATOM 637 C C . ALA A 1 83 ? -11.995 -0.229 12.317 1.00 91.50 83 ALA A C 1
ATOM 639 O O . ALA A 1 83 ? -13.166 -0.621 12.380 1.00 91.50 83 ALA A O 1
ATOM 640 N N . PRO A 1 84 ? -11.064 -0.675 13.174 1.00 89.62 84 PRO A N 1
ATOM 641 C CA . PRO A 1 84 ? -11.374 -1.613 14.249 1.00 89.62 84 PRO A CA 1
ATOM 642 C C . PRO A 1 84 ? -12.429 -1.071 15.219 1.00 89.62 84 PRO A C 1
ATOM 644 O O . PRO A 1 84 ? -12.578 0.136 15.387 1.00 89.62 84 PRO A O 1
ATOM 647 N N . LEU A 1 85 ? -13.168 -1.980 15.863 1.00 89.44 85 LEU A N 1
ATOM 648 C CA . LEU A 1 85 ? -14.187 -1.604 16.850 1.00 89.44 85 LEU A CA 1
ATOM 649 C C . LEU A 1 85 ? -13.578 -1.106 18.165 1.00 89.44 85 LEU A C 1
ATOM 651 O O . LEU A 1 85 ? -14.185 -0.292 18.854 1.00 89.44 85 LEU A O 1
ATOM 655 N N . LEU A 1 86 ? -12.398 -1.621 18.518 1.00 90.88 86 LEU A N 1
ATOM 656 C CA . LEU A 1 86 ? -11.668 -1.195 19.703 1.00 90.88 86 LEU A CA 1
ATOM 657 C C . LEU A 1 86 ? -10.856 0.054 19.371 1.00 90.88 86 LEU A C 1
ATOM 659 O O . LEU A 1 86 ? -10.067 0.038 18.422 1.00 90.88 86 LEU A O 1
ATOM 663 N N . GLU A 1 87 ? -11.030 1.102 20.173 1.00 87.38 87 GLU A N 1
ATOM 664 C CA . GLU A 1 87 ? -10.238 2.323 20.064 1.00 87.38 87 GLU A CA 1
ATOM 665 C C . GLU A 1 87 ? -8.738 2.031 20.167 1.00 87.38 87 GLU A C 1
ATOM 667 O O . GLU A 1 87 ? -8.297 1.130 20.885 1.00 87.38 87 GLU A O 1
ATOM 672 N N . GLY A 1 88 ? -7.942 2.780 19.412 1.00 88.88 88 GLY A N 1
ATOM 673 C CA . GLY A 1 88 ? -6.507 2.585 19.395 1.00 88.88 88 GLY A CA 1
ATOM 674 C C . 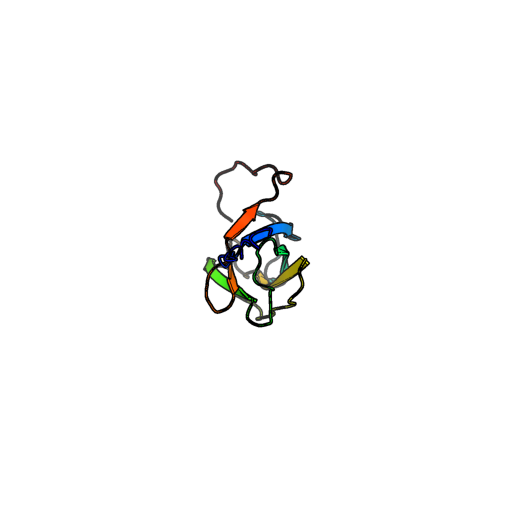GLY A 1 88 ? -5.838 3.140 18.152 1.00 88.88 88 GLY A C 1
ATOM 675 O O . GLY A 1 88 ? -6.432 3.815 17.314 1.00 88.88 88 GLY A O 1
ATOM 676 N N . THR A 1 89 ? -4.563 2.808 18.079 1.00 89.62 89 THR A N 1
ATOM 677 C CA . THR A 1 89 ? -3.552 3.330 17.168 1.00 89.62 89 THR A CA 1
ATOM 678 C C . THR A 1 89 ? -3.198 2.174 16.225 1.00 89.62 89 THR A C 1
ATOM 680 O O . THR A 1 89 ? -2.796 1.087 16.667 1.00 89.62 89 THR A O 1
ATOM 683 N N . TYR A 1 90 ? -3.521 2.348 14.938 1.00 88.62 90 TYR A N 1
ATOM 684 C CA . TYR A 1 90 ? -3.521 1.286 13.933 1.00 88.62 90 TYR A CA 1
ATOM 685 C C . TYR A 1 90 ? -2.705 1.668 12.694 1.00 88.62 90 TYR A C 1
ATOM 687 O O . TYR A 1 90 ? -2.999 2.627 11.985 1.00 88.62 90 TYR A O 1
ATOM 695 N N . THR A 1 91 ? -1.712 0.833 12.390 1.00 90.44 91 THR A N 1
ATOM 696 C CA . THR A 1 91 ? -0.776 0.959 11.265 1.00 90.44 91 THR A CA 1
ATOM 697 C C . THR A 1 91 ? -1.086 -0.049 10.160 1.00 90.44 91 THR A C 1
ATOM 699 O O . THR A 1 91 ? -1.494 -1.189 10.410 1.00 90.44 91 THR A O 1
ATOM 702 N N . SER A 1 92 ? -0.786 0.325 8.915 1.00 89.06 92 SER A N 1
ATOM 703 C CA . SER A 1 92 ? -0.685 -0.613 7.794 1.00 89.06 92 SER A CA 1
ATOM 704 C C . SER A 1 92 ? 0.397 -0.150 6.823 1.00 89.06 92 SER A C 1
ATOM 706 O O . SER A 1 92 ? 0.251 0.884 6.174 1.00 89.06 92 SER A O 1
ATOM 708 N N . HIS A 1 93 ? 1.488 -0.907 6.718 1.00 88.25 93 HIS A N 1
ATOM 709 C CA . HIS A 1 93 ? 2.648 -0.546 5.905 1.00 88.25 93 HIS A CA 1
ATOM 710 C C . HIS A 1 93 ? 2.706 -1.374 4.628 1.00 88.25 93 HIS A C 1
ATOM 712 O O . HIS A 1 93 ? 2.585 -2.601 4.650 1.00 88.25 93 HIS A O 1
ATOM 718 N N . TRP A 1 94 ? 2.949 -0.695 3.507 1.00 88.94 94 TRP A N 1
ATOM 719 C CA . TRP A 1 94 ? 2.882 -1.277 2.171 1.00 88.94 94 TRP A CA 1
ATOM 720 C C . TRP A 1 94 ? 4.105 -0.906 1.340 1.00 88.94 94 TRP A C 1
ATOM 722 O O . TRP A 1 94 ? 4.698 0.157 1.515 1.00 88.94 94 TRP A O 1
ATOM 732 N N . ARG A 1 95 ? 4.466 -1.774 0.394 1.00 88.00 95 ARG A N 1
ATOM 733 C CA . ARG A 1 95 ? 5.435 -1.465 -0.662 1.00 88.00 95 ARG A CA 1
ATOM 734 C C . ARG A 1 95 ? 4.847 -1.748 -2.028 1.00 88.00 95 ARG A C 1
ATOM 736 O O . ARG A 1 95 ? 4.264 -2.808 -2.246 1.00 88.00 95 ARG A O 1
ATOM 743 N N . LEU A 1 96 ? 5.078 -0.839 -2.967 1.00 89.25 96 LEU A N 1
ATOM 744 C CA . LEU A 1 96 ? 4.826 -1.106 -4.373 1.00 89.25 96 LEU A CA 1
ATOM 745 C C . LEU A 1 96 ? 5.827 -2.158 -4.871 1.00 89.25 96 LEU A C 1
ATOM 747 O O . LEU A 1 96 ? 7.012 -2.112 -4.536 1.00 89.25 96 LEU A O 1
ATOM 751 N N . ALA A 1 97 ? 5.354 -3.133 -5.635 1.00 88.50 97 ALA A N 1
ATOM 752 C CA . ALA A 1 97 ? 6.180 -4.180 -6.216 1.00 88.50 97 ALA A CA 1
ATOM 753 C C . ALA A 1 97 ? 5.689 -4.520 -7.620 1.00 88.50 97 ALA A C 1
ATOM 755 O O . ALA A 1 97 ? 4.488 -4.511 -7.858 1.00 88.50 97 ALA A O 1
ATOM 756 N N . HIS A 1 98 ? 6.593 -4.868 -8.528 1.00 87.81 98 HIS A N 1
ATOM 757 C CA . HIS A 1 98 ? 6.264 -5.338 -9.872 1.00 87.81 98 HIS A CA 1
ATOM 758 C C . HIS A 1 98 ? 6.958 -6.676 -10.126 1.00 87.81 98 HIS A C 1
ATOM 760 O O . HIS A 1 98 ? 8.129 -6.845 -9.783 1.00 87.81 98 HIS A O 1
ATOM 766 N N . CYS A 1 99 ? 6.204 -7.667 -10.612 1.00 87.81 99 CYS A N 1
ATOM 767 C CA . CYS A 1 99 ? 6.662 -9.060 -10.744 1.00 87.81 99 CYS A CA 1
ATOM 768 C C . CYS A 1 99 ? 7.286 -9.621 -9.449 1.00 87.81 99 CYS A C 1
ATOM 770 O O . CYS A 1 99 ? 8.215 -10.421 -9.463 1.00 87.81 99 CYS A O 1
ATOM 772 N N . GLY A 1 100 ? 6.791 -9.163 -8.296 1.00 85.06 100 GLY A N 1
ATOM 773 C CA . GLY A 1 100 ? 7.284 -9.567 -6.982 1.00 85.06 100 GLY A CA 1
ATOM 774 C C . GLY A 1 100 ? 8.488 -8.779 -6.451 1.00 85.06 100 GLY A C 1
ATOM 775 O O . GLY A 1 100 ? 8.720 -8.846 -5.242 1.00 85.06 100 GLY A O 1
ATOM 776 N N . VAL A 1 101 ? 9.171 -7.990 -7.284 1.00 89.25 101 VAL A N 1
ATOM 777 C CA . VAL A 1 101 ? 10.316 -7.145 -6.905 1.00 89.25 101 VAL A CA 1
ATOM 778 C C . VAL A 1 101 ? 9.828 -5.787 -6.407 1.00 89.25 101 VAL A C 1
ATOM 780 O O . VAL A 1 101 ? 8.966 -5.171 -7.028 1.00 89.25 101 VAL A O 1
ATOM 783 N N . HIS A 1 102 ? 10.359 -5.309 -5.281 1.00 89.94 102 HIS A N 1
ATOM 784 C CA . HIS A 1 102 ? 9.971 -4.014 -4.718 1.00 89.94 102 HIS A CA 1
ATOM 785 C C . HIS A 1 102 ? 10.445 -2.841 -5.587 1.00 89.94 102 HIS A C 1
ATOM 787 O O . HIS A 1 102 ? 11.598 -2.799 -6.007 1.00 89.94 102 HIS A O 1
ATOM 793 N N . ILE A 1 103 ? 9.554 -1.874 -5.805 1.00 88.12 103 ILE A N 1
ATOM 794 C CA . ILE A 1 103 ? 9.844 -0.606 -6.477 1.00 88.12 103 ILE A CA 1
ATOM 795 C C . ILE A 1 103 ? 10.349 0.392 -5.433 1.00 88.12 103 ILE A C 1
ATOM 797 O O . ILE A 1 103 ? 9.764 0.520 -4.355 1.00 88.12 103 ILE A O 1
ATOM 801 N N . VAL A 1 104 ? 11.420 1.115 -5.755 1.00 90.25 104 VAL A N 1
ATOM 802 C CA . VAL A 1 104 ? 11.932 2.198 -4.908 1.00 90.25 104 VAL A CA 1
ATOM 803 C C . VAL A 1 104 ? 11.019 3.410 -5.065 1.00 90.25 104 VAL A C 1
ATOM 805 O O . VAL A 1 104 ? 10.962 4.007 -6.138 1.00 90.25 104 VAL A O 1
ATOM 808 N N . VAL A 1 105 ? 10.295 3.770 -4.006 1.00 88.94 105 VAL A N 1
ATOM 809 C CA . VAL A 1 105 ? 9.429 4.955 -3.987 1.00 88.94 105 VAL A CA 1
ATOM 810 C C . VAL A 1 105 ? 10.186 6.111 -3.342 1.00 88.94 105 VAL A C 1
ATOM 812 O O . VAL A 1 105 ? 10.617 6.009 -2.195 1.00 88.94 105 VAL A O 1
ATOM 815 N N . VAL A 1 106 ? 10.351 7.200 -4.084 1.00 90.12 106 VAL A N 1
ATOM 816 C CA . VAL A 1 106 ? 11.004 8.430 -3.630 1.00 90.12 106 VAL A CA 1
ATOM 817 C C . VAL A 1 106 ? 9.919 9.415 -3.178 1.00 90.12 106 VAL A C 1
ATOM 819 O O . VAL A 1 106 ? 8.947 9.600 -3.917 1.00 90.12 106 VAL A O 1
ATOM 822 N N . PRO A 1 107 ? 10.033 10.037 -1.991 1.00 84.50 107 PRO A N 1
ATOM 823 C CA . PRO A 1 107 ? 9.118 11.098 -1.578 1.00 84.50 107 PRO A CA 1
ATOM 824 C C . PRO A 1 107 ? 9.289 12.329 -2.476 1.00 84.50 107 PRO A C 1
ATOM 826 O O . PRO A 1 107 ? 10.410 12.658 -2.871 1.00 84.50 107 PRO A O 1
ATOM 829 N N . ASN A 1 108 ? 8.198 13.023 -2.805 1.00 76.94 108 ASN A N 1
ATOM 830 C CA . ASN A 1 108 ? 8.310 14.316 -3.473 1.00 76.94 108 ASN A CA 1
ATOM 831 C C . ASN A 1 108 ? 8.898 15.343 -2.492 1.00 76.94 108 ASN A C 1
ATOM 833 O O . ASN A 1 108 ? 8.413 15.469 -1.371 1.00 76.94 108 ASN A O 1
ATOM 837 N N . ALA A 1 109 ? 9.929 16.083 -2.910 1.00 58.28 109 ALA A N 1
ATOM 838 C CA . ALA A 1 109 ? 10.645 17.050 -2.068 1.00 58.28 109 ALA A CA 1
ATOM 839 C C . ALA A 1 109 ? 9.756 18.205 -1.559 1.00 58.28 109 ALA A C 1
ATOM 841 O O . ALA A 1 109 ? 10.114 18.889 -0.603 1.00 58.28 109 ALA A O 1
ATOM 842 N N . GLU A 1 110 ? 8.590 18.405 -2.176 1.00 55.62 110 GLU A N 1
ATOM 843 C CA . GLU A 1 110 ? 7.578 19.384 -1.763 1.00 55.62 110 GLU A CA 1
ATOM 844 C C . GLU A 1 110 ? 6.658 18.869 -0.640 1.00 55.62 110 GLU A C 1
ATOM 846 O O . GLU A 1 110 ? 6.028 19.670 0.052 1.00 55.62 110 GLU A O 1
ATOM 851 N N . GLN A 1 111 ? 6.627 17.555 -0.377 1.00 49.22 111 GLN A N 1
ATOM 852 C CA . GLN A 1 111 ? 6.141 17.033 0.899 1.00 49.22 111 GLN A CA 1
ATOM 853 C C . GLN A 1 111 ? 7.257 17.211 1.920 1.00 49.22 111 GLN A C 1
ATOM 855 O O . GLN A 1 111 ? 8.153 16.378 2.060 1.00 49.22 111 GLN A O 1
ATOM 860 N N . LYS A 1 112 ? 7.208 18.344 2.630 1.00 33.75 112 LYS A N 1
ATOM 861 C CA . LYS A 1 112 ? 8.023 18.596 3.822 1.00 33.75 112 LYS A CA 1
ATOM 862 C C . LYS A 1 112 ? 8.032 17.307 4.656 1.00 33.75 112 LYS A C 1
ATOM 864 O O . LYS A 1 112 ? 6.941 16.820 4.963 1.00 33.75 112 LYS A O 1
ATOM 869 N N . PRO A 1 113 ? 9.199 16.740 5.019 1.00 33.84 113 PRO A N 1
ATOM 870 C CA . PRO A 1 113 ? 9.211 15.606 5.921 1.00 33.84 113 PRO A CA 1
ATOM 871 C C . PRO A 1 113 ? 8.483 16.077 7.172 1.00 33.84 113 PRO A C 1
ATOM 873 O O . PRO A 1 113 ? 8.900 17.048 7.813 1.00 33.84 113 PRO A O 1
ATOM 876 N N . THR A 1 114 ? 7.361 15.444 7.493 1.00 38.75 114 THR A N 1
ATOM 877 C CA . THR A 1 114 ? 6.793 15.510 8.830 1.00 38.75 114 THR A CA 1
ATOM 878 C C . THR A 1 114 ? 7.821 14.839 9.729 1.00 38.75 114 THR A C 1
ATOM 880 O O . THR A 1 114 ? 7.805 13.643 9.988 1.00 38.75 114 THR A O 1
ATOM 883 N N . HIS A 1 115 ? 8.823 15.626 10.117 1.00 32.88 115 HIS A N 1
ATOM 884 C CA . HIS A 1 115 ? 9.879 15.252 11.029 1.00 32.88 115 HIS A CA 1
ATOM 885 C C . HIS A 1 115 ? 9.260 15.142 12.415 1.00 32.88 115 HIS A C 1
ATOM 887 O O . HIS A 1 115 ? 9.383 16.040 13.238 1.00 32.88 115 HIS A O 1
ATOM 893 N N . CYS A 1 116 ? 8.561 14.045 12.651 1.00 26.80 116 CYS A N 1
ATOM 894 C CA . CYS A 1 116 ? 8.121 13.611 13.956 1.00 26.80 116 CYS A CA 1
ATOM 895 C C . CYS A 1 116 ? 8.153 12.092 13.906 1.00 26.80 116 CYS A C 1
ATOM 897 O O . CYS A 1 116 ? 7.312 11.465 13.274 1.00 26.80 116 CYS A O 1
ATOM 899 N N . SER A 1 117 ? 9.142 11.501 14.565 1.00 37.97 117 SER A N 1
ATOM 900 C CA . SER A 1 117 ? 9.080 10.122 15.038 1.00 37.97 117 SER A CA 1
ATOM 901 C C . SER A 1 117 ? 7.666 9.831 15.548 1.00 37.97 117 SER A C 1
ATOM 903 O O . SER A 1 117 ? 7.287 10.487 16.510 1.00 37.97 117 SER A O 1
ATOM 905 N N . LYS A 1 118 ? 6.888 8.940 14.913 1.00 30.69 118 LYS A N 1
ATOM 906 C CA . LYS A 1 118 ? 5.588 8.385 15.377 1.00 30.69 118 LYS A CA 1
ATOM 907 C C . LYS A 1 118 ? 5.082 7.411 14.295 1.00 30.69 118 LYS A C 1
ATOM 909 O O . LYS A 1 118 ? 5.217 7.716 13.120 1.00 30.69 118 LYS A O 1
ATOM 914 N N . SER A 1 119 ? 4.720 6.156 14.571 1.00 30.22 119 SER A N 1
ATOM 915 C CA . SER A 1 119 ? 3.619 5.652 15.417 1.00 30.22 119 SER A CA 1
ATOM 916 C C . SER A 1 119 ? 2.252 6.126 14.902 1.00 30.22 119 SER A C 1
ATOM 918 O O . SER A 1 119 ? 1.802 7.195 15.308 1.00 30.22 119 SER A O 1
ATOM 920 N N . LEU A 1 120 ? 1.640 5.335 14.000 1.00 39.41 120 LEU A N 1
ATOM 921 C CA . LEU A 1 120 ? 0.182 5.323 13.760 1.00 39.41 120 LEU A CA 1
ATOM 922 C C . LEU A 1 120 ? -0.497 4.397 14.749 1.00 39.41 120 LEU A C 1
ATOM 924 O O . LEU A 1 120 ? 0.189 3.438 15.176 1.00 39.41 120 LEU A O 1
#

pLDDT: mean 77.5, std 18.16, range [26.8, 93.06]

Foldseek 3Di:
DDDPPPPPQDWAQAKEWDDWDADAPRDDAAFDKDKTKTKMAGPTPDFDQPQWAKDWDDKDFDAPDDDADDGDRIDIGMGIGTHHNDDDFIDTDIFTAGNNHTGHYDYDPVPDPPPDDDDD

Radius of gyration: 17.55 Å; chains: 1; bounding box: 47×29×59 Å

Organism: Cirrhinus mrigala (NCBI:txid683832)

Secondary structure (DSSP, 8-state):
-------------EEEEEEESS-TT----TT-EEEEEEEEEE-SSS---TTEEEEEEEESPPEEE------SSEEEEEEEEE--SS-S---EEEEEEETTEEPEEEPPTTS---------

Sequence (120 aa):
GPKVSCSTLVPTMTALFLDENLPDGTCLEPGTKFIKYWKMRNTGNISWTSDTKLKFMWGNLTLGSREQKEPGQVGVVSVAFVAPLLEGTYTSHWRLAHCGVHIVVVPNAEQKPTHCSKSL